Protein AF-A0A0M3HGP2-F1 (afdb_monomer)

Nearest PDB structures (foldseek):
  4jls-assembly2_E  TM=6.463E-01  e=1.127E+00  Escherichia coli str. K-12 substr. MDS42
  8hjq-assembly1_A  TM=4.993E-01  e=6.053E-01  Siraitia grosvenorii
  5wjp-assembly1_A  TM=4.553E-01  e=1.973E+00  Candidatus Pelagibacter ubique HTCC1062
  6cig-assembly1_A  TM=5.504E-01  e=6.428E+00  Medicago sativa

Secondary structure (DSSP, 8-state):
-GGGSTT----SGGG-S-------SSSS-GGGGSHHHH-TT-SS---TTSHHHHHHHHHHHHHHHHHHHS-HHHHHHHHTT--SEEEEETT-SHHHHHHHHTT--EEEEE-SSPPPHHHHHHTTPPPPTT----HHHHHHHHHHTTS-----

Mean predicted aligned error: 9.51 Å

Sequence (152 aa):
MPEMIPGMQANGTNKAQKIIRQPPTFFESPLTKLGLFTDPFSDEDISIFAPEQFSIILNGSLLFCQDFITNERLQSELRSVSYDVAITEVYDYCPIGVFHMLDIRNTVLVSAVPMTDFHADVFGLPTPLAYTSSKLLHHIGRIHERLPNIED

Radius of gyration: 18.75 Å; Cα contacts (8 Å, |Δi|>4): 110; chains: 1; bounding box: 51×42×46 Å

Foldseek 3Di:
DCVVDPPDPDDPCPPPPDDDDQDFPDPDQLLCVQCCNVPVPDPDPSDCPPPVNVVSLVVNVVRVLCSQVVPPVNLVVLLVVLDQEEEDEVPDCSVVVSCVVSVHDHYHYDYPDPQAPVNCVVVVHDDDPPDDDDPVRVVVNVVVVPPPPPDD

pLDDT: mean 81.04, std 15.97, range [37.5, 96.75]

Structure (mmCIF, N/CA/C/O backbone):
data_AF-A0A0M3HGP2-F1
#
_entry.id   AF-A0A0M3HGP2-F1
#
loop_
_atom_site.group_PDB
_atom_site.id
_atom_site.type_symbol
_atom_site.label_atom_id
_atom_site.label_alt_id
_atom_site.label_comp_id
_atom_site.label_asym_id
_atom_site.label_entity_id
_atom_site.label_seq_id
_atom_site.pdbx_PDB_ins_code
_atom_site.Cartn_x
_atom_site.Cartn_y
_atom_site.Cartn_z
_atom_site.occupancy
_atom_site.B_iso_or_equiv
_atom_site.auth_seq_id
_atom_site.auth_comp_id
_atom_site.auth_asym_id
_atom_site.auth_atom_id
_atom_site.pdbx_PDB_model_num
ATOM 1 N N . MET A 1 1 ? -12.551 0.713 -9.631 1.00 47.34 1 MET A N 1
ATOM 2 C CA . MET A 1 1 ? -12.627 -0.758 -9.792 1.00 47.34 1 MET A CA 1
ATOM 3 C C . MET A 1 1 ? -13.744 -1.202 -10.743 1.00 47.34 1 MET A C 1
ATOM 5 O O . MET A 1 1 ? -13.380 -1.812 -11.733 1.00 47.34 1 MET A O 1
ATOM 9 N N . PRO A 1 2 ? -15.043 -0.859 -10.575 1.00 45.09 2 PRO A N 1
ATOM 10 C CA . PRO A 1 2 ? -16.036 -1.162 -11.621 1.00 45.09 2 PRO A CA 1
ATOM 11 C C . PRO A 1 2 ? -15.813 -0.292 -12.872 1.00 45.09 2 PRO A C 1
ATOM 13 O O . PRO A 1 2 ? -16.049 -0.728 -13.987 1.00 45.09 2 PRO A O 1
ATOM 16 N N . GLU A 1 3 ? -15.239 0.900 -12.691 1.00 54.62 3 GLU A N 1
ATOM 17 C CA . GLU A 1 3 ? -14.785 1.794 -13.767 1.00 54.62 3 GLU A CA 1
ATOM 18 C C . GLU A 1 3 ? -13.619 1.228 -14.598 1.00 54.62 3 GLU A C 1
ATOM 20 O O . GLU A 1 3 ? -13.332 1.755 -15.664 1.00 54.62 3 GLU A O 1
ATOM 25 N N . MET A 1 4 ? -12.937 0.174 -14.129 1.00 57.06 4 MET A N 1
ATOM 26 C CA . MET A 1 4 ? -11.746 -0.372 -14.796 1.00 57.06 4 MET A CA 1
ATOM 27 C C . MET A 1 4 ? -12.036 -1.614 -15.647 1.00 57.06 4 MET A C 1
ATOM 29 O O . MET A 1 4 ? -11.222 -1.955 -16.498 1.00 57.06 4 MET A O 1
ATOM 33 N N . ILE A 1 5 ? -13.161 -2.309 -15.425 1.00 68.94 5 ILE A N 1
ATOM 34 C CA . ILE A 1 5 ? -13.494 -3.557 -16.130 1.00 68.94 5 ILE A CA 1
ATOM 35 C C . ILE A 1 5 ? -14.913 -3.448 -16.711 1.00 68.94 5 ILE A C 1
ATOM 37 O O . ILE A 1 5 ? -15.892 -3.537 -15.960 1.00 68.94 5 ILE A O 1
ATOM 41 N N . PRO A 1 6 ? -15.050 -3.279 -18.041 1.00 73.00 6 PRO A N 1
ATOM 42 C CA . PRO A 1 6 ? -16.347 -3.233 -18.707 1.00 73.00 6 PRO A CA 1
ATOM 43 C C . PRO A 1 6 ? -17.174 -4.496 -18.421 1.00 73.00 6 PRO A C 1
ATOM 45 O O . PRO A 1 6 ? -16.684 -5.613 -18.561 1.00 73.00 6 PRO A O 1
ATOM 48 N N . GLY A 1 7 ? -18.440 -4.327 -18.024 1.00 76.50 7 GLY A N 1
ATOM 49 C CA . GLY A 1 7 ? -19.363 -5.438 -17.737 1.00 76.50 7 GLY A CA 1
ATOM 50 C C . GLY A 1 7 ? -19.367 -5.936 -16.286 1.00 76.50 7 GLY A C 1
ATOM 51 O O . GLY A 1 7 ? -20.196 -6.776 -15.934 1.00 76.50 7 GLY A O 1
ATOM 52 N N . MET A 1 8 ? -18.505 -5.402 -15.415 1.00 78.62 8 MET A N 1
ATOM 53 C CA . MET A 1 8 ? -18.542 -5.714 -13.987 1.00 78.62 8 MET A CA 1
ATOM 54 C C . MET A 1 8 ? -19.734 -5.016 -13.310 1.00 78.62 8 MET A C 1
ATOM 56 O O . MET A 1 8 ? -19.788 -3.792 -13.234 1.00 78.62 8 MET A O 1
ATOM 60 N N . GLN A 1 9 ? -20.698 -5.794 -12.804 1.00 74.38 9 GLN A N 1
ATOM 61 C CA . GLN A 1 9 ? -21.948 -5.246 -12.252 1.00 74.38 9 GLN A CA 1
ATOM 62 C C . GLN A 1 9 ? -21.821 -4.676 -10.830 1.00 74.38 9 GLN A C 1
ATOM 64 O O . GLN A 1 9 ? -22.653 -3.871 -10.417 1.00 74.38 9 GLN A O 1
ATOM 69 N N . ALA A 1 10 ? -20.806 -5.085 -10.064 1.00 80.38 10 ALA A N 1
ATOM 70 C CA . ALA A 1 10 ? -20.588 -4.612 -8.701 1.00 80.38 10 ALA A CA 1
ATOM 71 C C . ALA A 1 10 ? -19.099 -4.606 -8.343 1.00 80.38 10 ALA A C 1
ATOM 73 O O . ALA A 1 10 ? -18.316 -5.398 -8.853 1.00 80.38 10 ALA A O 1
ATOM 74 N N . ASN A 1 11 ? -18.726 -3.732 -7.414 1.00 80.81 11 ASN A N 1
ATOM 75 C CA . ASN A 1 11 ? -17.359 -3.545 -6.916 1.00 80.81 11 ASN A CA 1
ATOM 76 C C . ASN A 1 11 ? -17.182 -4.011 -5.460 1.00 80.81 11 ASN A C 1
ATOM 78 O O . ASN A 1 11 ? -16.236 -3.603 -4.793 1.00 80.81 11 ASN A O 1
ATOM 82 N N . GLY A 1 12 ? -18.144 -4.785 -4.946 1.00 83.19 12 GLY A N 1
ATOM 83 C CA . GLY A 1 12 ? -18.148 -5.284 -3.571 1.00 83.19 12 GLY A CA 1
ATOM 84 C C . GLY A 1 12 ? -18.572 -4.273 -2.498 1.00 83.19 12 GLY A C 1
ATOM 85 O O . GLY A 1 12 ? -18.673 -4.656 -1.338 1.00 83.19 12 GLY A O 1
ATOM 86 N N . THR A 1 13 ? -18.887 -3.015 -2.834 1.00 87.44 13 THR A N 1
ATOM 87 C CA . THR A 1 13 ? -19.144 -1.979 -1.813 1.00 87.44 13 THR A CA 1
ATOM 88 C C . THR A 1 13 ? -20.607 -1.842 -1.385 1.00 87.44 13 THR A C 1
ATOM 90 O O . THR A 1 13 ? -20.917 -0.998 -0.553 1.00 87.44 13 THR A O 1
ATOM 93 N N . ASN A 1 14 ? -21.526 -2.657 -1.910 1.00 88.81 14 ASN A N 1
ATOM 94 C CA . ASN A 1 14 ? -22.975 -2.498 -1.689 1.00 88.81 14 ASN A CA 1
ATOM 95 C C . ASN A 1 14 ? -23.415 -2.631 -0.219 1.00 88.81 14 ASN A C 1
ATOM 97 O O . ASN A 1 14 ? -24.476 -2.137 0.146 1.00 88.81 14 ASN A O 1
ATOM 101 N N . LYS A 1 15 ? -22.625 -3.318 0.616 1.00 91.00 15 LYS A N 1
ATOM 102 C CA . LYS A 1 15 ? -22.875 -3.462 2.062 1.00 91.00 15 LYS A CA 1
ATOM 103 C C . LYS A 1 15 ? -22.013 -2.531 2.920 1.00 91.00 15 LYS A C 1
ATOM 105 O O . LYS A 1 15 ? -22.085 -2.602 4.142 1.00 91.00 15 LYS A O 1
ATOM 110 N N . ALA A 1 16 ? -21.175 -1.695 2.307 1.00 91.69 16 ALA A N 1
ATOM 111 C CA . ALA A 1 16 ? -20.345 -0.760 3.048 1.00 91.69 16 ALA A CA 1
ATOM 112 C C . ALA A 1 16 ? -21.218 0.378 3.587 1.00 91.69 16 ALA A C 1
ATOM 114 O O . ALA A 1 16 ? -21.938 1.026 2.832 1.00 91.69 16 ALA A O 1
ATOM 115 N N . GLN A 1 17 ? -21.124 0.650 4.888 1.00 92.62 17 GLN A N 1
ATOM 116 C CA . GLN A 1 17 ? -21.793 1.804 5.494 1.00 92.62 17 GLN A CA 1
ATOM 117 C C . GLN A 1 17 ? -21.208 3.124 4.977 1.00 92.62 17 GLN A C 1
ATOM 119 O O . GLN A 1 17 ? -21.918 4.117 4.832 1.00 92.62 17 GLN A O 1
ATOM 124 N N . LYS A 1 18 ? -19.898 3.138 4.719 1.00 92.06 18 LYS A N 1
ATOM 125 C CA . LYS A 1 18 ? -19.159 4.318 4.295 1.00 92.06 18 LYS A CA 1
ATOM 126 C C . LYS A 1 18 ? -18.021 3.918 3.373 1.00 92.06 18 LYS A C 1
ATOM 128 O O . LYS A 1 18 ? -17.309 2.955 3.640 1.00 92.06 18 LYS A O 1
ATOM 133 N N . ILE A 1 19 ? -17.855 4.676 2.296 1.00 91.62 19 ILE A N 1
ATOM 134 C CA . ILE A 1 19 ? -16.767 4.508 1.336 1.00 91.62 19 ILE A CA 1
ATOM 135 C C . ILE A 1 19 ? -16.037 5.838 1.277 1.00 91.62 19 ILE A C 1
ATOM 137 O O . ILE A 1 19 ? -16.636 6.858 0.938 1.00 91.62 19 ILE A O 1
ATOM 141 N N . ILE A 1 20 ? -14.750 5.821 1.599 1.00 91.25 20 ILE A N 1
ATOM 142 C CA . ILE A 1 20 ? -13.896 6.998 1.506 1.00 91.25 20 ILE A CA 1
ATOM 143 C C . ILE A 1 20 ? -12.952 6.793 0.327 1.00 91.25 20 ILE A C 1
ATOM 145 O O . ILE A 1 20 ? -12.301 5.756 0.212 1.00 91.25 20 ILE A O 1
ATOM 149 N N . ARG A 1 21 ? -12.908 7.778 -0.569 1.00 89.81 21 ARG A N 1
ATOM 150 C CA . ARG A 1 21 ? -11.962 7.831 -1.685 1.00 89.81 21 ARG A CA 1
ATOM 151 C C . ARG A 1 21 ? -11.057 9.029 -1.461 1.00 89.81 21 ARG A C 1
ATOM 153 O O . ARG A 1 21 ? -11.546 10.156 -1.446 1.00 89.81 21 ARG A O 1
ATOM 160 N N . GLN A 1 22 ? -9.770 8.772 -1.275 1.00 87.81 22 GLN A N 1
ATOM 161 C CA . GLN A 1 22 ? -8.760 9.815 -1.176 1.00 87.81 22 GLN A CA 1
ATOM 162 C C . GLN A 1 22 ? -8.168 10.038 -2.572 1.00 87.81 22 GLN A C 1
ATOM 164 O O . GLN A 1 22 ? -7.502 9.134 -3.080 1.00 87.81 22 GLN A O 1
ATOM 169 N N . PRO A 1 23 ? -8.448 11.172 -3.236 1.00 87.88 23 PRO A N 1
ATOM 170 C CA . PRO A 1 23 ? -7.762 11.496 -4.476 1.00 87.88 23 PRO A CA 1
ATOM 171 C C . PRO A 1 23 ? -6.286 11.805 -4.179 1.00 87.88 23 PRO A C 1
ATOM 173 O O . PRO A 1 23 ? -5.989 12.324 -3.097 1.00 87.88 23 PRO A O 1
ATOM 176 N N . PRO A 1 24 ? -5.375 11.512 -5.119 1.00 88.88 24 PRO A N 1
ATOM 177 C CA . PRO A 1 24 ? -3.985 11.909 -4.974 1.00 88.88 24 PRO A CA 1
ATOM 178 C C . PRO A 1 24 ? -3.851 13.434 -5.009 1.00 88.88 24 PRO A C 1
ATOM 180 O O . PRO A 1 24 ? -4.632 14.124 -5.672 1.00 88.88 24 PRO A O 1
ATOM 183 N N . THR A 1 25 ? -2.841 13.967 -4.327 1.00 90.31 25 THR A N 1
ATOM 184 C CA . THR A 1 25 ? -2.478 15.392 -4.423 1.00 90.31 25 THR A CA 1
ATOM 185 C C . THR A 1 25 ? -1.661 15.705 -5.677 1.00 90.31 25 THR A C 1
ATOM 187 O O . THR A 1 25 ? -1.563 16.863 -6.085 1.00 90.31 25 THR A O 1
ATOM 190 N N . PHE A 1 26 ? -1.101 14.681 -6.320 1.00 86.94 26 PHE A N 1
ATOM 191 C CA . PHE A 1 26 ? -0.338 14.790 -7.559 1.00 86.94 26 PHE A CA 1
ATOM 192 C C . PHE A 1 26 ? -1.211 14.578 -8.803 1.00 86.94 26 PHE A C 1
ATOM 194 O O . PHE A 1 26 ? -2.156 13.790 -8.807 1.00 86.94 26 PHE A O 1
ATOM 201 N N . PHE A 1 27 ? -0.863 15.283 -9.884 1.00 85.00 27 PHE A N 1
ATOM 202 C CA . PHE A 1 27 ? -1.610 15.267 -11.147 1.00 85.00 27 PHE A CA 1
ATOM 203 C C . PHE A 1 27 ? -1.444 13.958 -11.933 1.00 85.00 27 PHE A C 1
ATOM 205 O O . PHE A 1 27 ? -2.402 13.466 -12.523 1.00 85.00 27 PHE A O 1
ATOM 212 N N . GLU A 1 28 ? -0.240 13.384 -11.929 1.00 87.75 28 GLU A N 1
ATOM 213 C CA . GLU A 1 28 ? 0.074 12.143 -12.637 1.00 87.75 28 GLU A CA 1
ATOM 214 C C . GLU A 1 28 ? 0.670 11.124 -11.664 1.00 87.75 28 GLU A C 1
ATOM 216 O O . GLU A 1 28 ? 1.597 11.437 -10.915 1.00 87.75 28 GLU A O 1
ATOM 221 N N . SER A 1 29 ? 0.133 9.902 -11.665 1.00 87.69 29 SER A N 1
ATOM 222 C CA . SER A 1 29 ? 0.653 8.831 -10.817 1.00 87.69 29 SER A CA 1
ATOM 223 C C . SER A 1 29 ? 1.994 8.332 -11.340 1.00 87.69 29 SER A C 1
ATOM 225 O O . SER A 1 29 ? 2.069 7.992 -12.516 1.00 87.69 29 SER A O 1
ATOM 227 N N . PRO A 1 30 ? 3.027 8.163 -10.491 1.00 90.06 30 PRO A N 1
ATOM 228 C CA . PRO A 1 30 ? 4.270 7.522 -10.917 1.00 90.06 30 PRO A CA 1
ATOM 229 C C . PRO A 1 30 ? 4.047 6.149 -11.555 1.00 90.06 30 PRO A C 1
ATOM 231 O O . PRO A 1 30 ? 4.803 5.764 -12.439 1.00 90.06 30 PRO A O 1
ATOM 234 N N . LEU A 1 31 ? 2.984 5.439 -11.158 1.00 88.44 31 LEU A N 1
ATOM 235 C CA . LEU A 1 31 ? 2.664 4.112 -11.675 1.00 88.44 31 LEU A CA 1
ATOM 236 C C . LEU A 1 31 ? 2.371 4.107 -13.182 1.00 88.44 31 LEU A C 1
ATOM 238 O O . LEU A 1 31 ? 2.569 3.071 -13.802 1.00 88.44 31 LEU A O 1
ATOM 242 N N . THR A 1 32 ? 1.969 5.231 -13.796 1.00 89.62 32 THR A N 1
ATOM 243 C CA . THR A 1 32 ? 1.780 5.314 -15.263 1.00 89.62 32 THR A CA 1
ATOM 244 C C . THR A 1 32 ? 3.085 5.137 -16.036 1.00 89.62 32 THR A C 1
ATOM 246 O O . THR A 1 32 ? 3.051 4.823 -17.221 1.00 89.62 32 THR A O 1
ATOM 249 N N . LYS A 1 33 ? 4.230 5.310 -15.366 1.00 90.12 33 LYS A N 1
ATOM 250 C CA . LYS A 1 33 ? 5.570 5.164 -15.944 1.00 90.12 33 LYS A CA 1
ATOM 251 C C . LYS A 1 33 ? 6.095 3.733 -15.898 1.00 90.12 33 LYS A C 1
ATOM 253 O O . LYS A 1 33 ? 7.195 3.494 -16.384 1.00 90.12 33 LYS A O 1
ATOM 258 N N . LEU A 1 34 ? 5.357 2.797 -15.295 1.00 90.75 34 LEU A N 1
ATOM 259 C CA . LEU A 1 34 ? 5.764 1.396 -15.310 1.00 90.75 34 LEU A CA 1
ATOM 260 C C . LEU A 1 34 ? 5.752 0.872 -16.745 1.00 90.75 34 LEU A C 1
ATOM 262 O O . LEU A 1 34 ? 4.826 1.162 -17.504 1.00 90.75 34 LEU A O 1
ATOM 266 N N . GLY A 1 35 ? 6.734 0.034 -17.075 1.00 89.62 35 GLY A N 1
ATOM 267 C CA . GLY A 1 35 ? 6.898 -0.540 -18.417 1.00 89.62 35 GLY A CA 1
ATOM 268 C C . GLY A 1 35 ? 5.641 -1.257 -18.919 1.00 89.62 35 GLY A C 1
ATOM 269 O O . GLY A 1 35 ? 5.286 -1.169 -20.089 1.00 89.62 35 GLY A O 1
ATOM 270 N N . LEU A 1 36 ? 4.891 -1.875 -17.999 1.00 88.12 36 LEU A N 1
ATOM 271 C CA . LEU A 1 36 ? 3.605 -2.517 -18.284 1.00 88.12 36 LEU A CA 1
ATOM 272 C C . LEU A 1 36 ? 2.562 -1.565 -18.906 1.00 88.12 36 LEU A C 1
ATOM 274 O O . LEU A 1 36 ? 1.718 -2.014 -19.679 1.00 88.12 36 LEU A O 1
ATOM 278 N N . PHE A 1 37 ? 2.579 -0.277 -18.551 1.00 87.75 37 PHE A N 1
ATOM 279 C CA . PHE A 1 37 ? 1.625 0.717 -19.057 1.00 87.75 37 PHE A CA 1
ATOM 280 C C . PHE A 1 37 ? 2.135 1.483 -20.280 1.00 87.75 37 PHE A C 1
ATOM 282 O O . PHE A 1 37 ? 1.330 2.132 -20.948 1.00 87.75 37 PHE A O 1
ATOM 289 N N . THR A 1 38 ? 3.434 1.414 -20.581 1.00 85.69 38 THR A N 1
ATOM 290 C CA . THR A 1 38 ? 4.024 2.044 -21.767 1.00 85.69 38 THR A CA 1
ATOM 291 C C . THR A 1 38 ? 4.048 1.080 -22.951 1.00 85.69 38 THR A C 1
ATOM 293 O O . THR A 1 38 ? 3.446 1.376 -23.981 1.00 85.69 38 THR A O 1
ATOM 296 N N . ASP A 1 39 ? 4.686 -0.081 -22.792 1.00 87.88 39 ASP A N 1
ATOM 297 C CA . ASP A 1 39 ? 4.722 -1.160 -23.779 1.00 87.88 39 ASP A CA 1
ATOM 298 C C . ASP A 1 39 ? 4.851 -2.530 -23.080 1.00 87.88 39 ASP A C 1
ATOM 300 O O . ASP A 1 39 ? 5.957 -2.964 -22.745 1.00 87.88 39 ASP A O 1
ATOM 304 N N . PRO A 1 40 ? 3.734 -3.253 -22.867 1.00 85.94 40 PRO A N 1
ATOM 305 C CA . PRO A 1 40 ? 3.749 -4.549 -22.194 1.00 85.94 40 PRO A CA 1
ATOM 306 C C . PRO A 1 40 ? 4.401 -5.671 -23.021 1.00 85.94 40 PRO A C 1
ATOM 308 O O . PRO A 1 40 ? 4.535 -6.782 -22.508 1.00 85.94 40 PRO A O 1
ATOM 311 N N . PHE A 1 41 ? 4.763 -5.417 -24.286 1.00 88.50 41 PHE A N 1
ATOM 312 C CA . PHE A 1 41 ? 5.403 -6.383 -25.186 1.00 88.50 41 PHE A CA 1
ATOM 313 C C . PHE A 1 41 ? 6.838 -5.991 -25.566 1.00 88.50 41 PHE A C 1
ATOM 315 O O . PHE A 1 41 ? 7.407 -6.586 -26.480 1.00 88.50 41 PHE A O 1
ATOM 322 N N . SER A 1 42 ? 7.408 -5.008 -24.868 1.00 85.81 42 SER A N 1
ATOM 323 C CA . SER A 1 42 ? 8.807 -4.607 -24.992 1.00 85.81 42 SER A CA 1
ATOM 324 C C . SER A 1 42 ? 9.764 -5.754 -24.630 1.00 85.81 42 SER A C 1
ATOM 326 O O . SER A 1 42 ? 9.465 -6.584 -23.770 1.00 85.81 42 SER A O 1
ATOM 328 N N . ASP A 1 43 ? 10.938 -5.773 -25.269 1.00 85.00 43 ASP A N 1
ATOM 329 C CA . ASP A 1 43 ? 12.046 -6.682 -24.934 1.00 85.00 43 ASP A CA 1
ATOM 330 C C . ASP A 1 43 ? 12.780 -6.272 -23.634 1.00 85.00 43 ASP A C 1
ATOM 332 O O . ASP A 1 43 ? 13.654 -6.997 -23.150 1.00 85.00 43 ASP A O 1
ATOM 336 N N . GLU A 1 44 ? 12.463 -5.102 -23.071 1.00 85.31 44 GLU A N 1
ATOM 337 C CA . GLU A 1 44 ? 13.006 -4.629 -21.796 1.00 85.31 44 GLU A CA 1
ATOM 338 C C . GLU A 1 44 ? 12.426 -5.411 -20.607 1.00 85.31 44 GLU A C 1
ATOM 340 O O . GLU A 1 44 ? 11.311 -5.935 -20.649 1.00 85.31 44 GLU A O 1
ATOM 345 N N . ASP A 1 45 ? 13.169 -5.466 -19.496 1.00 83.00 45 ASP A N 1
ATOM 346 C CA . ASP A 1 45 ? 12.670 -6.092 -18.270 1.00 83.00 45 ASP A CA 1
ATOM 347 C C . ASP A 1 45 ? 11.607 -5.205 -17.599 1.00 83.00 45 ASP A C 1
ATOM 349 O O . ASP A 1 45 ? 11.887 -4.348 -16.757 1.00 83.00 45 ASP A O 1
ATOM 353 N N . ILE A 1 46 ? 10.353 -5.422 -17.991 1.00 86.69 46 ILE A N 1
ATOM 354 C CA . ILE A 1 46 ? 9.171 -4.754 -17.435 1.00 86.69 46 ILE A CA 1
ATOM 355 C C . ILE A 1 46 ? 8.675 -5.390 -16.126 1.00 86.69 46 ILE A C 1
ATOM 357 O O . ILE A 1 46 ? 7.596 -5.047 -15.636 1.00 86.69 46 ILE A O 1
ATOM 361 N N . SER A 1 47 ? 9.427 -6.338 -15.554 1.00 85.06 47 SER A N 1
ATOM 362 C CA . SER A 1 47 ? 9.095 -6.946 -14.269 1.00 85.06 47 SER A CA 1
ATOM 363 C C . SER A 1 47 ? 8.993 -5.881 -13.184 1.00 85.06 47 SER A C 1
ATOM 365 O O . SER A 1 47 ? 9.906 -5.085 -12.991 1.00 85.06 47 SER A O 1
ATOM 367 N N . ILE A 1 48 ? 7.932 -5.927 -12.376 1.00 80.88 48 ILE A N 1
ATOM 368 C CA . ILE A 1 48 ? 7.778 -5.051 -11.201 1.00 80.88 48 ILE A CA 1
ATOM 369 C C . ILE A 1 48 ? 8.905 -5.213 -10.165 1.00 80.88 48 ILE A C 1
ATOM 371 O O . ILE A 1 48 ? 9.045 -4.388 -9.266 1.00 80.88 48 ILE A O 1
ATOM 375 N N . PHE A 1 49 ? 9.698 -6.281 -10.285 1.00 79.75 49 PHE A N 1
ATOM 376 C CA . PHE A 1 49 ? 10.861 -6.557 -9.447 1.00 79.75 49 PHE A CA 1
ATOM 377 C C . PHE A 1 49 ? 12.186 -6.094 -10.073 1.00 79.75 49 PHE A C 1
ATOM 379 O O . PHE A 1 49 ? 13.222 -6.183 -9.414 1.00 79.75 49 PHE A O 1
ATOM 386 N N . ALA A 1 50 ? 12.182 -5.611 -11.320 1.00 86.94 50 ALA A N 1
ATOM 387 C CA . ALA A 1 50 ? 13.349 -4.973 -11.917 1.00 86.94 50 ALA A CA 1
ATOM 388 C C . ALA A 1 50 ? 13.676 -3.685 -11.135 1.00 86.94 50 ALA A C 1
ATOM 390 O O . ALA A 1 50 ? 12.748 -2.962 -10.766 1.00 86.94 50 ALA A O 1
ATOM 391 N N . PRO A 1 51 ? 14.956 -3.353 -10.873 1.00 87.25 51 PRO A N 1
ATOM 392 C CA . PRO A 1 51 ? 15.315 -2.241 -9.985 1.00 87.25 51 PRO A CA 1
ATOM 393 C C . PRO A 1 51 ? 14.669 -0.893 -10.343 1.00 87.25 51 PRO A C 1
ATOM 395 O O . PRO A 1 51 ? 14.224 -0.168 -9.454 1.00 87.25 51 PRO A O 1
ATOM 398 N N . GLU A 1 52 ? 14.583 -0.570 -11.636 1.00 89.06 52 GLU A N 1
ATOM 399 C CA . GLU A 1 52 ? 13.963 0.668 -12.122 1.00 89.06 52 GLU A CA 1
ATOM 400 C C . GLU A 1 52 ? 12.447 0.684 -11.872 1.00 89.06 52 GLU A C 1
ATOM 402 O O . GLU A 1 52 ? 11.927 1.611 -11.249 1.00 89.06 52 GLU A O 1
ATOM 407 N N . GLN A 1 53 ? 11.751 -0.385 -12.268 1.00 90.38 53 GLN A N 1
ATOM 408 C CA . GLN A 1 53 ? 10.307 -0.544 -12.061 1.00 90.38 53 GLN A CA 1
ATOM 409 C C . GLN A 1 53 ? 9.960 -0.549 -10.564 1.00 90.38 5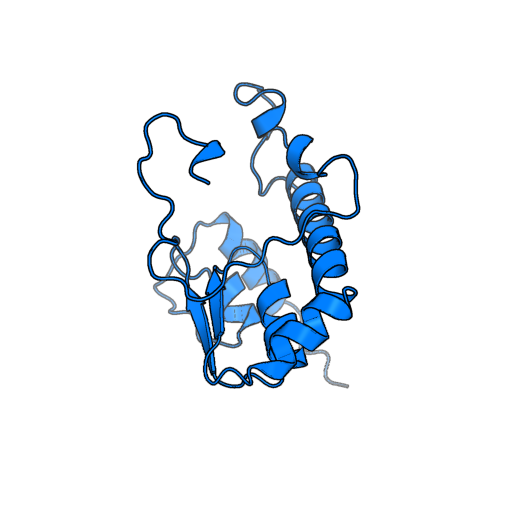3 GLN A C 1
ATOM 411 O O . GLN A 1 53 ? 9.017 0.112 -10.127 1.00 90.38 53 GLN A O 1
ATOM 416 N N . PHE A 1 54 ? 10.760 -1.243 -9.753 1.00 88.50 54 PHE A N 1
ATOM 417 C CA . PHE A 1 54 ? 10.574 -1.323 -8.309 1.00 88.50 54 PHE A CA 1
ATOM 418 C C . PHE A 1 54 ? 10.715 0.050 -7.640 1.00 88.50 54 PHE A C 1
ATOM 420 O O . PHE A 1 54 ? 9.930 0.388 -6.753 1.00 88.50 54 PHE A O 1
ATOM 427 N N . SER A 1 55 ? 11.656 0.884 -8.098 1.00 90.62 55 SER A N 1
ATOM 428 C CA . SER A 1 55 ? 11.797 2.263 -7.616 1.00 90.62 55 SER A CA 1
ATOM 429 C C . SER A 1 55 ? 10.553 3.108 -7.911 1.00 90.62 55 SER A C 1
ATOM 431 O O . SER A 1 55 ? 10.106 3.866 -7.046 1.00 90.62 55 SER A O 1
ATOM 433 N N . ILE A 1 56 ? 9.945 2.935 -9.090 1.00 92.00 56 ILE A N 1
ATOM 434 C CA . ILE A 1 56 ? 8.692 3.609 -9.458 1.00 92.00 56 ILE A CA 1
ATOM 435 C C . ILE A 1 56 ? 7.554 3.189 -8.519 1.00 92.00 56 ILE A C 1
ATOM 437 O O . ILE A 1 56 ? 6.831 4.057 -8.022 1.00 92.00 56 ILE A O 1
ATOM 441 N N . ILE A 1 57 ? 7.416 1.887 -8.239 1.00 89.62 57 ILE A N 1
ATOM 442 C CA . ILE A 1 57 ? 6.396 1.366 -7.313 1.00 89.62 57 ILE A CA 1
ATOM 443 C C . ILE A 1 57 ? 6.599 1.937 -5.914 1.00 89.62 57 ILE A C 1
ATOM 445 O O . ILE A 1 57 ? 5.663 2.502 -5.354 1.00 89.62 57 ILE A O 1
ATOM 449 N N . LEU A 1 58 ? 7.815 1.849 -5.367 1.00 89.31 58 LEU A N 1
ATOM 450 C CA . LEU A 1 58 ? 8.110 2.356 -4.028 1.00 89.31 58 LEU A CA 1
ATOM 451 C C . LEU A 1 58 ? 7.830 3.856 -3.905 1.00 89.31 58 LEU A C 1
ATOM 453 O O . LEU A 1 58 ? 7.200 4.283 -2.940 1.00 89.31 58 LEU A O 1
ATOM 457 N N . ASN A 1 59 ? 8.256 4.656 -4.885 1.00 91.44 59 ASN A N 1
ATOM 458 C CA . ASN A 1 59 ? 7.992 6.092 -4.886 1.00 91.44 59 ASN A CA 1
ATOM 459 C C . ASN A 1 59 ? 6.485 6.385 -4.963 1.00 91.44 59 ASN A C 1
ATOM 461 O O . ASN A 1 59 ? 5.970 7.203 -4.203 1.00 91.44 59 ASN A O 1
ATOM 465 N N . GLY A 1 60 ? 5.759 5.668 -5.827 1.00 91.19 60 GLY A N 1
ATOM 466 C CA . GLY A 1 60 ? 4.302 5.742 -5.898 1.00 91.19 60 GLY A CA 1
ATOM 467 C C . GLY A 1 60 ? 3.650 5.462 -4.545 1.00 91.19 60 GLY A C 1
ATOM 468 O O . GLY A 1 60 ? 2.886 6.293 -4.055 1.00 91.19 60 GLY A O 1
ATOM 469 N N . SER A 1 61 ? 3.999 4.342 -3.909 1.00 90.00 61 SER A N 1
ATOM 470 C CA . SER A 1 61 ? 3.474 3.959 -2.595 1.00 90.00 61 SER A CA 1
ATOM 471 C C . SER A 1 61 ? 3.781 4.997 -1.513 1.00 90.00 61 SER A C 1
ATOM 473 O O . SER A 1 61 ? 2.912 5.290 -0.696 1.00 90.00 61 SER A O 1
ATOM 475 N N . LEU A 1 62 ? 4.974 5.604 -1.517 1.00 91.56 62 LEU A N 1
ATOM 476 C CA . LEU A 1 62 ? 5.333 6.665 -0.569 1.00 91.56 62 LEU A CA 1
ATOM 477 C C . LEU A 1 62 ? 4.486 7.928 -0.758 1.00 91.56 62 LEU A C 1
ATOM 479 O O . LEU A 1 62 ? 3.989 8.469 0.229 1.00 91.56 62 LEU A O 1
ATOM 483 N N . LEU A 1 63 ? 4.279 8.376 -1.999 1.00 92.81 63 LEU A N 1
ATOM 484 C CA . LEU A 1 63 ? 3.453 9.553 -2.285 1.00 92.81 63 LEU A CA 1
ATOM 485 C C . LEU A 1 63 ? 1.988 9.321 -1.906 1.00 92.81 63 LEU A C 1
ATOM 487 O O . LEU A 1 63 ? 1.389 10.154 -1.228 1.00 92.81 63 LEU A O 1
ATOM 491 N N . PHE A 1 64 ? 1.422 8.167 -2.276 1.00 91.06 64 PHE A N 1
ATOM 492 C CA . PHE A 1 64 ? 0.072 7.805 -1.843 1.00 91.06 64 PHE A CA 1
ATOM 493 C C . PHE A 1 64 ? -0.012 7.749 -0.317 1.00 91.06 64 PHE A C 1
ATOM 495 O O . PHE A 1 64 ? -0.945 8.296 0.265 1.00 91.06 64 PHE A O 1
ATOM 502 N N . CYS A 1 65 ? 0.979 7.156 0.350 1.00 92.25 65 CYS A N 1
ATOM 503 C CA . CYS A 1 65 ? 1.002 7.101 1.805 1.00 92.25 65 CYS A CA 1
ATOM 504 C C . CYS A 1 65 ? 1.021 8.496 2.436 1.00 92.25 65 CYS A C 1
ATOM 506 O O . CYS A 1 65 ? 0.268 8.760 3.375 1.00 92.25 65 CYS A O 1
ATOM 508 N N . GLN A 1 66 ? 1.829 9.406 1.888 1.00 92.75 66 GLN A N 1
ATOM 509 C CA . GLN A 1 66 ? 1.906 10.789 2.338 1.00 92.75 66 GLN A CA 1
ATOM 510 C C . GLN A 1 66 ? 0.539 11.483 2.267 1.00 92.75 66 GLN A C 1
ATOM 512 O O . GLN A 1 66 ? 0.137 12.135 3.235 1.00 92.75 66 GLN A O 1
ATOM 517 N N . ASP A 1 67 ? -0.215 11.282 1.185 1.00 92.62 67 ASP A N 1
ATOM 518 C CA . ASP A 1 67 ? -1.563 11.842 1.024 1.00 92.62 67 ASP A CA 1
ATOM 519 C C . ASP A 1 67 ? -2.554 11.328 2.076 1.00 92.62 67 ASP A C 1
ATOM 521 O O . ASP A 1 67 ? -3.448 12.063 2.499 1.00 92.62 67 ASP A O 1
ATOM 525 N N . PHE A 1 68 ? -2.408 10.079 2.524 1.00 92.19 68 PHE A N 1
ATOM 526 C CA . PHE A 1 68 ? -3.246 9.513 3.582 1.00 92.19 68 PHE A CA 1
ATOM 527 C C . PHE A 1 68 ? -2.847 10.020 4.971 1.00 92.19 68 PHE A C 1
ATOM 529 O O . PHE A 1 68 ? -3.711 10.454 5.737 1.00 92.19 68 PHE A O 1
ATOM 536 N N . ILE A 1 69 ? -1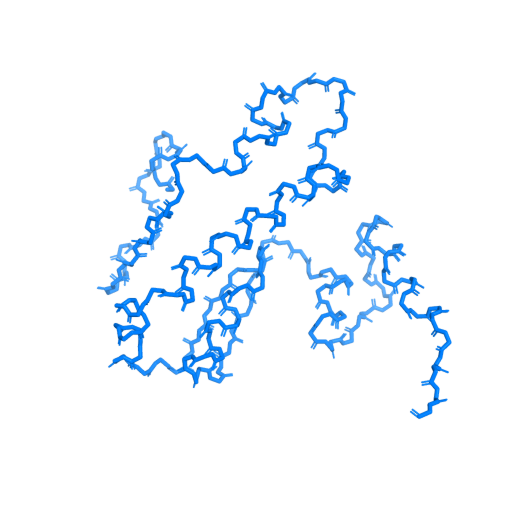.555 9.985 5.312 1.00 92.75 69 ILE A N 1
ATOM 537 C CA . ILE A 1 69 ? -1.098 10.306 6.673 1.00 92.75 69 ILE A CA 1
ATOM 538 C C . ILE A 1 69 ? -1.201 11.801 6.992 1.00 92.75 69 ILE A C 1
ATOM 540 O O . ILE A 1 69 ? -1.462 12.144 8.144 1.00 92.75 69 ILE A O 1
ATOM 544 N N . THR A 1 70 ? -1.033 12.675 5.992 1.00 93.00 70 THR A N 1
ATOM 545 C CA . THR A 1 70 ? -1.057 14.139 6.167 1.00 93.00 70 THR A CA 1
ATOM 546 C C . THR A 1 70 ? -2.456 14.748 6.064 1.00 93.00 70 THR A C 1
ATOM 548 O O . THR A 1 70 ? -2.649 15.914 6.406 1.00 93.00 70 THR A O 1
ATOM 551 N N . ASN A 1 71 ? -3.460 13.983 5.629 1.00 93.88 71 ASN A N 1
ATOM 552 C CA . ASN A 1 71 ? -4.822 14.487 5.508 1.00 93.88 71 ASN A CA 1
ATOM 553 C C . ASN A 1 71 ? -5.533 14.521 6.871 1.00 93.88 71 ASN A C 1
ATOM 555 O O . ASN A 1 71 ? -6.203 13.571 7.274 1.00 93.88 71 ASN A O 1
ATOM 559 N N . GLU A 1 72 ? -5.439 15.654 7.567 1.00 93.56 72 GLU A N 1
ATOM 560 C CA . GLU A 1 72 ? -6.048 15.851 8.890 1.00 93.56 72 GLU A CA 1
ATOM 561 C C . GLU A 1 72 ? -7.565 15.619 8.907 1.00 93.56 72 GLU A C 1
ATOM 563 O O . GLU A 1 72 ? -8.098 15.063 9.870 1.00 93.56 72 GLU A O 1
ATOM 568 N N . ARG A 1 73 ? -8.271 15.996 7.830 1.00 93.88 73 ARG A N 1
ATOM 569 C CA . ARG A 1 73 ? -9.720 15.777 7.712 1.00 93.88 73 ARG A CA 1
ATOM 570 C C . ARG A 1 73 ? -10.036 14.286 7.717 1.00 93.88 73 ARG A C 1
ATOM 572 O O . ARG A 1 73 ? -10.918 13.858 8.457 1.00 93.88 73 ARG A O 1
ATOM 579 N N . LEU A 1 74 ? -9.309 13.513 6.911 1.00 93.38 74 LEU A N 1
ATOM 580 C CA . LEU A 1 74 ? -9.451 12.062 6.849 1.00 93.38 74 LEU A CA 1
ATOM 581 C C . LEU A 1 74 ? -9.129 11.426 8.202 1.00 93.38 74 LEU A C 1
ATOM 583 O O . LEU A 1 74 ? -9.900 10.608 8.692 1.00 93.38 74 LEU A O 1
ATOM 587 N N . GLN A 1 75 ? -8.028 11.833 8.829 1.00 92.56 75 GLN A N 1
ATOM 588 C CA . GLN A 1 75 ? -7.617 11.290 10.121 1.00 92.56 75 GLN A CA 1
ATOM 589 C C . GLN A 1 75 ? -8.654 11.572 11.214 1.00 92.56 75 GLN A C 1
ATOM 591 O O . GLN A 1 75 ? -9.007 10.673 11.971 1.00 92.56 75 GLN A O 1
ATOM 596 N N . SER A 1 76 ? -9.190 12.793 11.277 1.00 93.38 76 SER A N 1
ATOM 597 C CA . SER A 1 76 ? -10.261 13.158 12.213 1.00 93.38 76 SER A CA 1
ATOM 598 C C . SER A 1 76 ? -11.527 12.324 11.982 1.00 93.38 76 SER A C 1
ATOM 600 O O . SER A 1 76 ? -12.092 11.748 12.915 1.00 93.38 76 SER A O 1
ATOM 602 N N . GLU A 1 77 ? -11.924 12.178 10.717 1.00 93.50 77 GLU A N 1
ATOM 603 C CA . GLU A 1 77 ? -13.071 11.374 10.304 1.00 93.50 77 GLU A CA 1
ATOM 604 C C . GLU A 1 77 ? -12.906 9.894 10.688 1.00 93.50 77 GLU A C 1
ATOM 606 O O . GLU A 1 77 ? -13.842 9.297 11.218 1.00 93.50 77 GLU A O 1
ATOM 611 N N . LEU A 1 78 ? -11.721 9.311 10.491 1.00 93.69 78 LEU A N 1
ATOM 612 C CA . LEU A 1 78 ? -11.428 7.929 10.880 1.00 93.69 78 LEU A CA 1
ATOM 613 C C . LEU A 1 78 ? -11.373 7.747 12.405 1.00 93.69 78 LEU A C 1
ATOM 615 O O . LEU A 1 78 ? -11.945 6.785 12.916 1.00 93.69 78 LEU A O 1
ATOM 619 N N . ARG A 1 79 ? -10.757 8.677 13.147 1.00 93.00 79 ARG A N 1
ATOM 620 C CA . ARG A 1 79 ? -10.681 8.614 14.621 1.00 93.00 79 ARG A CA 1
ATOM 621 C C . ARG A 1 79 ? -12.046 8.694 15.291 1.00 93.00 79 ARG A C 1
ATOM 623 O O . ARG A 1 79 ? -12.242 8.054 16.317 1.00 93.00 79 ARG A O 1
ATOM 630 N N . SER A 1 80 ? -12.985 9.440 14.708 1.00 94.12 80 SER A N 1
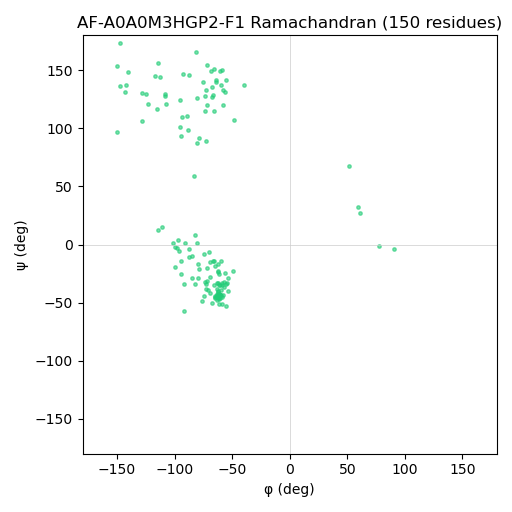ATOM 631 C CA . SER A 1 80 ? -14.330 9.625 15.272 1.00 94.12 80 SER A CA 1
ATOM 632 C C . SER A 1 80 ? -15.159 8.340 15.393 1.00 94.12 80 SER A C 1
ATOM 634 O O . SER A 1 80 ? -16.159 8.335 16.107 1.00 94.12 80 SER A O 1
ATOM 636 N N . VAL A 1 81 ? -14.764 7.266 14.698 1.00 92.12 81 VAL A N 1
ATOM 637 C CA . VAL A 1 81 ? -15.507 5.999 14.664 1.00 92.12 81 VAL A CA 1
ATOM 638 C C . VAL A 1 81 ? -14.994 4.990 15.698 1.00 92.12 81 VAL A C 1
ATOM 640 O O . VAL A 1 81 ? -15.769 4.143 16.124 1.00 92.12 81 VAL A O 1
ATOM 643 N N . SER A 1 82 ? -13.726 5.089 16.123 1.00 91.69 82 SER A N 1
ATOM 644 C CA . SER A 1 82 ? -13.078 4.150 17.062 1.00 91.69 82 SER A CA 1
ATOM 645 C C . SER A 1 82 ? -13.217 2.673 16.652 1.00 91.69 82 SER A C 1
ATOM 647 O O . SER A 1 82 ? -13.906 1.894 17.301 1.00 91.69 82 SER A O 1
ATOM 649 N N . TYR A 1 83 ? -12.567 2.282 15.553 1.00 95.19 83 TYR A N 1
ATOM 650 C CA . TYR A 1 83 ? -12.644 0.918 15.016 1.00 95.19 83 TYR A CA 1
ATOM 651 C C . TYR A 1 83 ? -11.989 -0.134 15.929 1.00 95.19 83 TYR A C 1
ATOM 653 O O . TYR A 1 83 ? -10.854 0.039 16.366 1.00 95.19 83 TYR A O 1
ATOM 661 N N . ASP A 1 84 ? -12.658 -1.274 16.120 1.00 95.88 84 ASP A N 1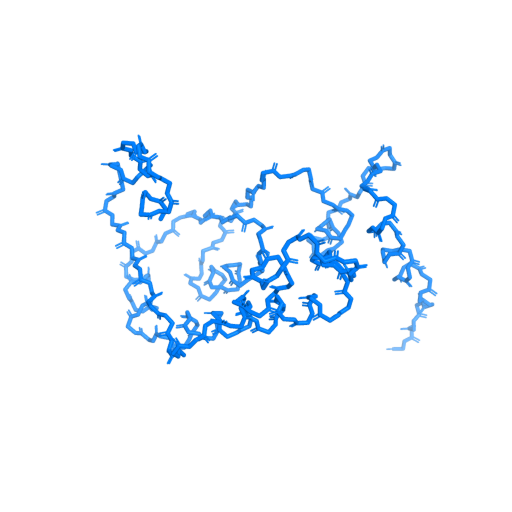
ATOM 662 C CA . ASP A 1 84 ? -12.121 -2.415 16.881 1.00 95.88 84 ASP A CA 1
ATOM 663 C C . ASP A 1 84 ? -11.137 -3.281 16.081 1.00 95.88 84 ASP A C 1
ATOM 665 O O . ASP A 1 84 ? -10.271 -3.946 16.656 1.00 95.88 84 ASP A O 1
ATOM 669 N N . VAL A 1 85 ? -11.311 -3.324 14.755 1.00 96.75 85 VAL A N 1
ATOM 670 C CA . VAL A 1 85 ? -10.542 -4.151 13.817 1.00 96.75 85 VAL A CA 1
ATOM 671 C C . VAL A 1 85 ? -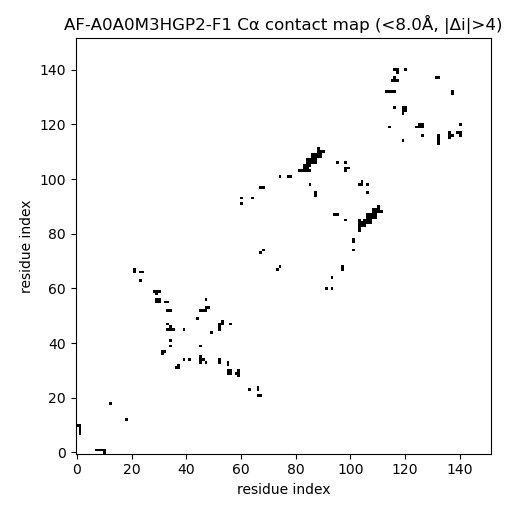10.294 -3.370 12.532 1.00 96.75 85 VAL A C 1
ATOM 673 O O . VAL A 1 85 ? -11.208 -2.741 11.997 1.00 96.75 85 VAL A O 1
ATOM 676 N N . ALA A 1 86 ? -9.078 -3.464 12.006 1.00 95.88 86 ALA A N 1
ATOM 677 C CA . ALA A 1 86 ? -8.717 -2.973 10.686 1.00 95.88 86 ALA A CA 1
ATOM 678 C C . ALA A 1 86 ? -8.285 -4.127 9.777 1.00 95.88 86 ALA A C 1
ATOM 680 O O . ALA A 1 86 ? -7.673 -5.092 10.231 1.00 95.88 86 ALA A O 1
ATOM 681 N N . ILE A 1 87 ? -8.610 -4.034 8.488 1.00 95.50 87 ILE A N 1
ATOM 682 C CA . ILE A 1 87 ? -8.270 -5.045 7.483 1.00 95.50 87 ILE A CA 1
ATOM 683 C C . ILE A 1 87 ? -7.588 -4.334 6.317 1.00 95.50 87 ILE A C 1
ATOM 685 O O . ILE A 1 87 ? -8.116 -3.337 5.823 1.00 95.50 87 ILE A O 1
ATOM 689 N N . THR A 1 88 ? -6.438 -4.835 5.871 1.00 93.44 88 THR A N 1
ATOM 690 C CA . THR A 1 88 ? -5.736 -4.305 4.694 1.00 93.44 88 THR A CA 1
ATOM 691 C C . THR A 1 88 ? -5.134 -5.409 3.846 1.00 93.44 88 THR A C 1
ATOM 693 O O . THR A 1 88 ? -4.694 -6.434 4.363 1.00 93.44 88 THR A O 1
ATOM 696 N N . GLU A 1 89 ? -5.072 -5.160 2.543 1.00 90.31 89 GLU A N 1
ATOM 697 C CA . GLU A 1 89 ? -4.314 -5.982 1.608 1.00 90.31 89 GLU A CA 1
ATOM 698 C C . GLU A 1 89 ? -2.813 -5.689 1.741 1.00 90.31 89 GLU A C 1
ATOM 700 O O . GLU A 1 89 ? -2.417 -4.530 1.893 1.00 90.31 89 GLU A O 1
ATOM 705 N N . VAL A 1 90 ? -1.973 -6.724 1.675 1.00 84.12 90 VAL A N 1
ATOM 706 C CA . VAL A 1 90 ? -0.503 -6.620 1.747 1.00 84.12 90 VAL A CA 1
ATOM 707 C C . VAL A 1 90 ? 0.074 -6.284 0.366 1.00 84.12 90 VAL A C 1
ATOM 709 O O . VAL A 1 90 ? 0.847 -7.049 -0.205 1.00 84.12 90 VAL A O 1
ATOM 712 N N . TYR A 1 91 ? -0.347 -5.151 -0.201 1.00 81.44 91 TYR A N 1
ATOM 713 C CA . TYR A 1 91 ? 0.303 -4.553 -1.378 1.00 81.44 91 TYR A CA 1
ATOM 714 C C . TYR A 1 91 ? 1.379 -3.540 -0.982 1.00 81.44 91 TYR A C 1
ATOM 716 O O . TYR A 1 91 ? 2.400 -3.425 -1.655 1.00 81.44 91 TYR A O 1
ATOM 724 N N . ASP A 1 92 ? 1.160 -2.828 0.121 1.00 82.06 92 ASP A N 1
ATOM 725 C CA . ASP A 1 92 ? 2.125 -1.932 0.740 1.00 82.06 92 ASP A CA 1
ATOM 726 C C . ASP A 1 92 ? 1.938 -1.932 2.270 1.00 82.06 92 ASP A C 1
ATOM 728 O O . ASP A 1 92 ? 1.021 -2.560 2.808 1.00 82.06 92 ASP A O 1
ATOM 732 N N . TYR A 1 93 ? 2.840 -1.258 2.982 1.00 84.44 93 TYR A N 1
ATOM 733 C CA . TYR A 1 93 ? 2.855 -1.225 4.448 1.00 84.44 93 TYR A CA 1
ATOM 734 C C . TYR A 1 93 ? 2.197 0.027 5.049 1.00 84.44 93 TYR A C 1
ATOM 736 O O . TYR A 1 93 ? 2.099 0.141 6.272 1.00 84.44 93 TYR A O 1
ATOM 744 N N . CYS A 1 94 ? 1.732 0.975 4.231 1.00 90.88 94 CYS A N 1
ATOM 745 C CA . CYS A 1 94 ? 1.215 2.251 4.720 1.00 90.88 94 CYS A CA 1
ATOM 746 C C . CYS A 1 94 ? -0.058 2.113 5.575 1.00 90.88 94 CYS A C 1
ATOM 748 O O . CYS A 1 94 ? -0.107 2.716 6.653 1.00 90.88 94 CYS A O 1
ATOM 750 N N . PRO A 1 95 ? -1.067 1.299 5.191 1.00 92.62 95 PRO A N 1
ATOM 751 C CA . PRO A 1 95 ? -2.257 1.091 6.007 1.00 92.62 95 PRO A CA 1
ATOM 752 C C . PRO A 1 95 ? -1.940 0.619 7.425 1.00 92.62 95 PRO A C 1
ATOM 754 O O . PRO A 1 95 ? -2.601 1.048 8.361 1.00 92.62 95 PRO A O 1
ATOM 757 N N . ILE A 1 96 ? -0.888 -0.185 7.609 1.00 91.31 96 ILE A N 1
ATOM 758 C CA . ILE A 1 96 ? -0.457 -0.657 8.933 1.00 91.31 96 ILE A CA 1
ATOM 759 C C . ILE A 1 96 ? -0.014 0.525 9.803 1.00 91.31 96 ILE A C 1
ATOM 761 O O . ILE A 1 96 ? -0.437 0.646 10.954 1.00 91.31 96 ILE A O 1
ATOM 765 N N . GLY A 1 97 ? 0.778 1.441 9.237 1.00 90.31 97 GLY A N 1
ATOM 766 C CA . GLY A 1 97 ? 1.167 2.683 9.906 1.00 90.31 97 GLY A CA 1
ATOM 767 C C . GLY A 1 97 ? -0.038 3.564 10.246 1.00 90.31 97 GLY A C 1
ATOM 768 O O . GLY A 1 97 ? -0.134 4.074 11.362 1.00 90.31 97 GLY A O 1
ATOM 769 N N . VAL A 1 98 ? -1.000 3.688 9.326 1.00 92.56 98 VAL A N 1
ATOM 770 C CA . VAL A 1 98 ? -2.251 4.428 9.563 1.00 92.56 98 VAL A CA 1
ATOM 771 C C . VAL A 1 98 ? -3.063 3.795 10.697 1.00 92.56 98 VAL A C 1
ATOM 773 O O . VAL A 1 98 ? -3.513 4.510 11.589 1.00 92.56 98 VAL A O 1
ATOM 776 N N . PHE A 1 99 ? -3.222 2.471 10.722 1.00 94.75 99 PHE A N 1
ATOM 777 C CA . PHE A 1 99 ? -3.958 1.772 11.782 1.00 94.75 99 PHE A CA 1
ATOM 778 C C . PHE A 1 99 ? -3.304 1.968 13.148 1.00 94.75 99 PHE A C 1
ATOM 780 O O . PHE A 1 99 ? -4.001 2.258 14.121 1.00 94.75 99 PHE A O 1
ATOM 787 N N . HIS A 1 100 ? -1.971 1.913 13.202 1.00 92.19 100 HIS A N 1
ATOM 788 C CA . HIS A 1 100 ? -1.214 2.222 14.410 1.00 92.19 100 HIS A CA 1
ATOM 789 C C . HIS A 1 100 ? -1.428 3.676 14.859 1.00 92.19 100 HIS A C 1
ATOM 791 O O . HIS A 1 100 ? -1.708 3.926 16.029 1.00 92.19 100 HIS A O 1
ATOM 797 N N . MET A 1 101 ? -1.381 4.647 1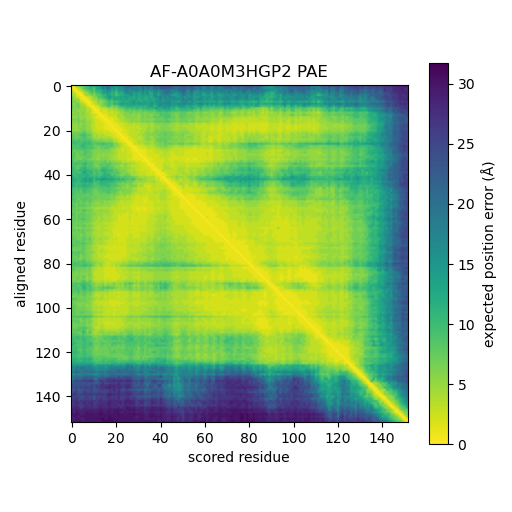3.938 1.00 92.00 101 MET A N 1
ATOM 798 C CA . MET A 1 101 ? -1.683 6.049 14.255 1.00 92.00 101 MET A CA 1
ATOM 799 C C . MET A 1 101 ? -3.100 6.219 14.814 1.00 92.00 101 MET A C 1
ATOM 801 O O . MET A 1 101 ? -3.303 7.080 15.670 1.00 92.00 101 MET A O 1
ATOM 805 N N . LEU A 1 102 ? -4.070 5.435 14.339 1.00 93.81 102 LEU A N 1
ATOM 806 C CA . LEU A 1 102 ? -5.472 5.455 14.769 1.00 93.81 102 LEU A CA 1
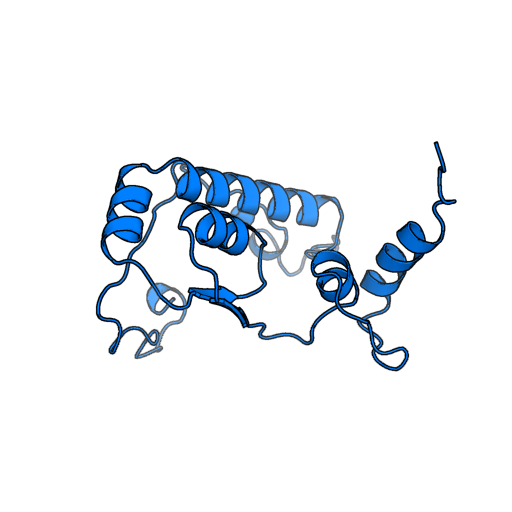ATOM 807 C C . LEU A 1 102 ? -5.747 4.680 16.075 1.00 93.81 102 LEU A C 1
ATOM 809 O O . LEU A 1 102 ? -6.896 4.667 16.506 1.00 93.81 102 LEU A O 1
ATOM 813 N N . ASP A 1 103 ? -4.725 4.095 16.712 1.00 94.00 103 ASP A N 1
ATOM 814 C CA . ASP A 1 103 ? -4.831 3.228 17.904 1.00 94.00 103 ASP A CA 1
ATOM 815 C C . ASP A 1 103 ? -5.711 1.977 17.686 1.00 94.00 103 ASP A C 1
ATOM 817 O O . ASP A 1 103 ? -6.371 1.477 18.598 1.00 94.00 103 ASP A O 1
ATOM 821 N N . ILE A 1 104 ? -5.720 1.435 16.460 1.00 96.31 104 ILE A N 1
ATOM 822 C CA . ILE A 1 104 ? -6.433 0.190 16.143 1.00 96.31 104 ILE A CA 1
ATOM 823 C C . ILE A 1 104 ? -5.497 -0.993 16.391 1.00 96.31 104 ILE A C 1
ATOM 825 O O . ILE A 1 104 ? -4.532 -1.213 15.661 1.00 96.31 104 ILE A O 1
ATOM 829 N N . ARG A 1 105 ? -5.792 -1.784 17.425 1.00 92.81 105 ARG A N 1
ATOM 830 C CA . ARG A 1 105 ? -4.898 -2.864 17.883 1.00 92.81 105 ARG A CA 1
ATOM 831 C C . ARG A 1 105 ? -5.031 -4.156 17.088 1.00 92.81 105 ARG A C 1
ATOM 833 O O . ARG A 1 105 ? -4.046 -4.863 16.900 1.00 92.81 105 ARG A O 1
ATOM 840 N N . ASN A 1 106 ? -6.236 -4.470 16.619 1.00 95.88 106 ASN A N 1
ATOM 841 C CA . ASN A 1 106 ? -6.489 -5.708 15.889 1.00 95.88 106 ASN A CA 1
ATOM 842 C C . ASN A 1 106 ? -6.390 -5.437 14.387 1.00 95.88 106 ASN A C 1
ATOM 844 O O . ASN A 1 106 ? -7.321 -4.906 13.784 1.00 95.88 106 ASN A O 1
ATOM 848 N N . THR A 1 107 ? -5.262 -5.804 13.786 1.00 93.50 107 THR A N 1
ATOM 849 C CA . THR A 1 107 ? -5.042 -5.664 12.342 1.00 93.50 107 THR A CA 1
ATOM 850 C C . THR A 1 107 ? -5.055 -7.031 11.673 1.00 93.50 107 THR A C 1
ATOM 852 O O . THR A 1 107 ? -4.353 -7.946 12.097 1.00 93.50 107 THR A O 1
ATOM 855 N N . VAL A 1 108 ? -5.840 -7.162 10.607 1.00 94.00 108 VAL A N 1
ATOM 856 C CA . VAL A 1 108 ? -5.872 -8.335 9.735 1.00 94.00 10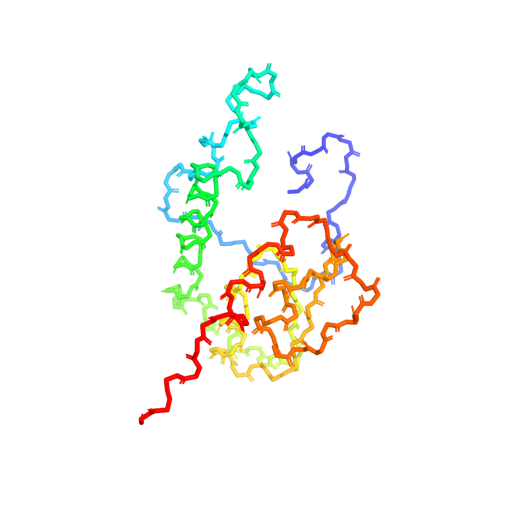8 VAL A CA 1
ATOM 857 C C . VAL A 1 108 ? -5.211 -7.974 8.414 1.00 94.00 108 VAL A C 1
ATOM 859 O O . VAL A 1 108 ? -5.649 -7.068 7.704 1.00 94.00 108 VAL A O 1
ATOM 862 N N . LEU A 1 109 ? -4.161 -8.711 8.081 1.00 90.50 109 LEU A N 1
ATOM 863 C CA . LEU A 1 109 ? -3.485 -8.615 6.798 1.00 90.50 109 LEU A CA 1
ATOM 864 C C . LEU A 1 109 ? -4.050 -9.682 5.863 1.00 90.50 109 LEU A C 1
ATOM 866 O O . LEU A 1 109 ? -4.057 -10.866 6.200 1.00 90.50 109 LEU A O 1
ATOM 870 N N . VAL A 1 110 ? -4.535 -9.260 4.702 1.00 91.62 110 VAL A N 1
ATOM 871 C CA . VAL A 1 110 ? -5.041 -10.147 3.652 1.00 91.62 110 VAL A CA 1
ATOM 872 C C . VAL A 1 110 ? -4.124 -10.089 2.437 1.00 91.62 110 VAL A C 1
ATOM 874 O O . VAL A 1 110 ? -3.500 -9.069 2.156 1.00 91.62 110 VAL A O 1
ATOM 877 N N . SER A 1 111 ? -3.952 -11.218 1.758 1.00 87.12 111 SER A N 1
ATOM 878 C CA . SER A 1 111 ? -3.134 -11.280 0.552 1.00 87.12 111 SER A CA 1
ATOM 879 C C . SER A 1 111 ? -3.749 -12.242 -0.449 1.00 87.12 111 SER A C 1
ATOM 881 O O . SER A 1 111 ? -4.082 -13.379 -0.112 1.00 87.12 111 SER A O 1
ATOM 883 N N . ALA A 1 112 ? -3.865 -11.790 -1.693 1.00 87.75 112 ALA A N 1
ATOM 884 C CA . ALA A 1 112 ? -4.220 -12.626 -2.830 1.00 87.75 112 ALA A CA 1
ATOM 885 C C . ALA A 1 112 ? -3.105 -13.618 -3.208 1.00 87.75 112 ALA A C 1
ATOM 887 O O . ALA A 1 112 ? -3.356 -14.567 -3.954 1.00 87.75 112 ALA A O 1
ATOM 888 N N . VAL A 1 113 ? -1.881 -13.410 -2.708 1.00 81.56 113 VAL A N 1
ATOM 889 C CA . VAL A 1 113 ? -0.739 -14.299 -2.928 1.00 81.56 113 VAL A CA 1
ATOM 890 C C . VAL A 1 113 ? -0.285 -14.952 -1.621 1.00 81.56 113 VAL A C 1
ATOM 892 O O . VAL A 1 113 ? -0.511 -14.420 -0.534 1.00 81.56 113 VAL A O 1
ATOM 895 N N . PRO A 1 114 ? 0.378 -16.115 -1.697 1.00 79.94 114 PRO A N 1
ATOM 896 C CA . PRO A 1 114 ? 1.000 -16.723 -0.530 1.00 79.94 114 PRO A CA 1
ATOM 897 C C . PRO A 1 114 ? 1.998 -15.775 0.175 1.00 79.94 114 PRO A C 1
ATOM 899 O O . PRO A 1 114 ? 2.743 -15.039 -0.474 1.00 79.94 114 PRO A O 1
ATOM 902 N N . MET A 1 115 ? 2.030 -15.805 1.513 1.00 78.44 115 MET A N 1
ATOM 903 C CA . MET A 1 115 ? 2.911 -14.971 2.349 1.00 78.44 115 MET A CA 1
ATOM 904 C C . MET A 1 115 ? 4.384 -15.212 2.004 1.00 78.44 115 MET A C 1
ATOM 906 O O . MET A 1 115 ? 4.837 -16.334 2.126 1.00 78.44 115 MET A O 1
ATOM 910 N N . THR A 1 116 ? 5.146 -14.211 1.570 1.00 77.50 116 THR A N 1
ATOM 911 C CA . THR A 1 116 ? 6.552 -14.396 1.160 1.00 77.50 116 THR A CA 1
ATOM 912 C C . THR A 1 116 ? 7.503 -14.427 2.362 1.00 77.50 116 THR A C 1
ATOM 914 O O . THR A 1 116 ? 7.126 -14.001 3.454 1.00 77.50 116 THR A O 1
ATOM 917 N N . ASP A 1 117 ? 8.751 -14.873 2.163 1.00 77.06 117 ASP A N 1
ATOM 918 C CA . ASP A 1 117 ? 9.778 -14.834 3.222 1.00 77.06 117 ASP A CA 1
ATOM 919 C C . ASP A 1 117 ? 10.040 -13.397 3.692 1.00 77.06 117 ASP A C 1
ATOM 921 O O . ASP A 1 117 ? 10.215 -13.147 4.878 1.00 77.06 117 ASP A O 1
ATOM 925 N N . PHE A 1 118 ? 9.968 -12.439 2.763 1.00 76.25 118 PHE A N 1
ATOM 926 C CA . PHE A 1 118 ? 10.053 -11.012 3.063 1.00 76.25 118 PHE A CA 1
ATOM 927 C C . PHE A 1 118 ? 8.892 -10.528 3.943 1.00 76.25 118 PHE A C 1
ATOM 929 O O . PHE A 1 118 ? 9.113 -9.787 4.895 1.00 76.25 118 PHE A O 1
ATOM 936 N N . HIS A 1 119 ? 7.654 -10.964 3.677 1.00 79.44 119 HIS A N 1
ATOM 937 C CA . HIS A 1 119 ? 6.524 -10.625 4.549 1.00 79.44 119 HIS A CA 1
ATOM 938 C C . HIS A 1 119 ? 6.728 -11.183 5.959 1.00 79.44 119 HIS A C 1
ATOM 940 O O . HIS A 1 119 ? 6.500 -10.476 6.935 1.00 79.44 119 HIS A O 1
ATOM 946 N N . ALA A 1 120 ? 7.157 -12.441 6.067 1.00 81.25 120 ALA A N 1
ATOM 947 C CA . ALA A 1 120 ? 7.385 -13.069 7.358 1.00 81.25 120 ALA A CA 1
ATOM 948 C C . ALA A 1 120 ? 8.489 -12.356 8.155 1.00 81.25 120 ALA A C 1
ATOM 950 O O . ALA A 1 120 ? 8.272 -12.063 9.326 1.00 81.25 120 ALA A O 1
ATOM 951 N N . ASP A 1 121 ? 9.603 -11.999 7.508 1.00 81.31 121 ASP A N 1
ATOM 952 C CA . ASP A 1 121 ? 10.702 -11.239 8.116 1.00 81.31 121 ASP A CA 1
ATOM 953 C C . ASP A 1 121 ? 10.232 -9.872 8.643 1.00 81.31 121 ASP A C 1
ATOM 955 O O . ASP A 1 121 ? 10.379 -9.573 9.828 1.00 81.31 121 ASP A O 1
ATOM 959 N N . VAL A 1 122 ? 9.538 -9.086 7.808 1.00 80.06 122 VAL A N 1
ATOM 960 C CA . VAL A 1 122 ? 9.009 -7.760 8.189 1.00 80.06 122 VAL A CA 1
ATOM 961 C C . VAL A 1 122 ? 8.054 -7.829 9.386 1.00 80.06 122 VAL A C 1
ATOM 963 O O . VAL A 1 122 ? 8.008 -6.901 10.194 1.00 80.06 122 VAL A O 1
ATOM 966 N N . PHE A 1 123 ? 7.296 -8.918 9.525 1.00 82.19 123 PHE A N 1
ATOM 967 C CA . PHE A 1 123 ? 6.350 -9.106 10.628 1.00 82.19 123 PHE A CA 1
ATOM 968 C C . PHE A 1 123 ? 6.896 -9.948 11.790 1.00 82.19 123 PHE A C 1
ATOM 970 O O . PHE A 1 123 ? 6.151 -10.220 12.732 1.00 82.19 123 PHE A O 1
ATOM 977 N N . GLY A 1 124 ? 8.165 -10.366 11.749 1.00 84.69 124 GLY A N 1
ATOM 978 C CA . GLY A 1 124 ? 8.767 -11.224 12.774 1.00 84.69 124 GLY A CA 1
ATOM 979 C C . GLY A 1 124 ? 8.085 -12.592 12.910 1.00 84.69 124 GLY A C 1
ATOM 980 O O . GLY A 1 124 ? 8.065 -13.178 13.994 1.00 84.69 124 GLY A O 1
ATOM 981 N N . LEU A 1 125 ? 7.477 -13.089 11.831 1.00 84.31 125 LEU A N 1
ATOM 982 C CA . LEU A 1 125 ? 6.812 -14.387 11.783 1.00 84.31 125 LEU A CA 1
ATOM 983 C C . LEU A 1 125 ? 7.814 -15.487 11.406 1.00 84.31 125 LEU A C 1
ATOM 985 O O . LEU A 1 125 ? 8.692 -15.267 10.572 1.00 84.31 125 LEU A O 1
ATOM 989 N N . PRO A 1 126 ? 7.668 -16.708 11.948 1.00 81.56 126 PRO A N 1
ATOM 990 C CA . PRO A 1 126 ? 8.507 -17.824 11.537 1.00 81.56 126 PRO A CA 1
ATOM 991 C C . PRO A 1 126 ? 8.208 -18.220 10.084 1.00 81.56 126 PRO A C 1
ATOM 993 O O . PRO A 1 126 ? 7.062 -18.516 9.733 1.00 81.56 126 PRO A O 1
ATOM 996 N N . THR A 1 127 ? 9.242 -18.288 9.247 1.00 72.00 127 THR A N 1
ATOM 997 C CA . THR A 1 127 ? 9.150 -18.859 7.898 1.00 72.00 127 THR A CA 1
ATOM 998 C C . THR A 1 127 ? 9.225 -20.389 7.975 1.00 72.00 127 THR A C 1
ATOM 1000 O O . THR A 1 127 ? 10.158 -20.946 8.562 1.00 72.00 127 THR A O 1
ATOM 1003 N N . PRO A 1 128 ? 8.258 -21.136 7.411 1.00 67.31 128 PRO A N 1
ATOM 1004 C CA . PRO A 1 128 ? 8.385 -22.585 7.332 1.00 67.31 128 PRO A CA 1
ATOM 1005 C C . PRO A 1 128 ? 9.534 -22.943 6.383 1.00 67.31 128 PRO A C 1
ATOM 1007 O O . PRO A 1 128 ? 9.518 -22.533 5.230 1.00 67.31 128 PRO A O 1
ATOM 1010 N N . LEU A 1 129 ? 10.480 -23.789 6.805 1.00 65.62 129 LEU A N 1
ATOM 1011 C CA . LEU A 1 129 ? 11.606 -24.227 5.954 1.00 65.62 129 LEU A CA 1
ATOM 1012 C C . LEU A 1 129 ? 11.173 -24.887 4.629 1.00 65.62 129 LEU A C 1
ATOM 1014 O O . LEU A 1 129 ? 11.933 -24.913 3.665 1.00 65.62 129 LEU A O 1
ATOM 1018 N N . ALA A 1 130 ? 9.964 -25.453 4.588 1.00 69.25 130 ALA A N 1
ATOM 1019 C CA . ALA A 1 130 ? 9.383 -26.073 3.396 1.00 69.25 130 ALA A CA 1
ATOM 1020 C C . ALA A 1 130 ? 8.677 -25.070 2.468 1.00 69.25 130 ALA A C 1
ATOM 1022 O O . ALA A 1 130 ? 8.272 -25.431 1.363 1.00 69.25 130 ALA A O 1
ATOM 1023 N N . TYR A 1 131 ? 8.493 -23.830 2.914 1.00 67.75 131 TYR A N 1
ATOM 1024 C CA . TYR A 1 131 ? 7.837 -22.794 2.145 1.00 67.75 131 TYR A CA 1
ATOM 1025 C C . TYR A 1 131 ? 8.874 -22.077 1.282 1.00 67.75 131 TYR A C 1
ATOM 1027 O O . TYR A 1 131 ? 9.622 -21.223 1.740 1.00 67.75 131 TYR A O 1
ATOM 1035 N N . THR A 1 132 ? 8.949 -22.463 0.011 1.00 61.47 132 THR A N 1
ATOM 1036 C CA . THR A 1 132 ? 9.814 -21.792 -0.957 1.00 61.47 132 THR A CA 1
ATOM 1037 C C . THR A 1 132 ? 8.986 -20.751 -1.698 1.00 61.47 132 THR A C 1
ATOM 1039 O O . THR A 1 132 ? 8.347 -21.066 -2.708 1.00 61.47 132 THR A O 1
ATOM 1042 N N . SER A 1 133 ? 8.984 -19.505 -1.218 1.00 56.62 133 SER A N 1
ATOM 1043 C CA . SER A 1 133 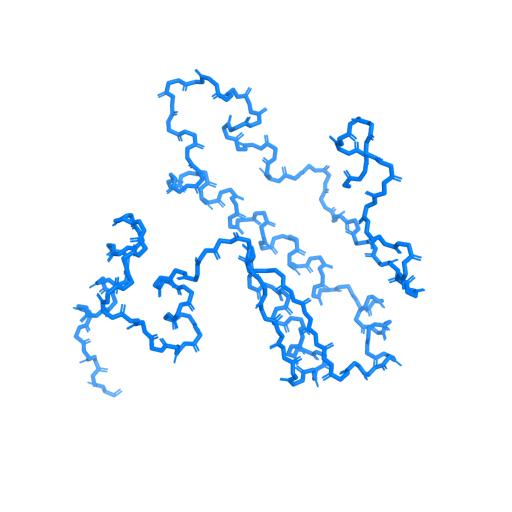? 8.594 -18.399 -2.095 1.00 56.62 133 SER A CA 1
ATOM 1044 C C . SER A 1 133 ? 9.541 -18.377 -3.313 1.00 56.62 133 SER A C 1
ATOM 1046 O O . SER A 1 133 ? 10.668 -18.873 -3.230 1.00 56.62 133 SER A O 1
ATOM 1048 N N . SER A 1 134 ? 9.073 -17.921 -4.484 1.00 52.72 134 SER A N 1
ATOM 1049 C CA . SER A 1 134 ? 9.867 -17.894 -5.730 1.00 52.72 134 SER A CA 1
ATOM 1050 C C . SER A 1 134 ? 11.326 -17.479 -5.471 1.00 52.72 134 SER A C 1
ATOM 1052 O O . SER A 1 134 ? 11.570 -16.536 -4.715 1.00 52.72 134 SER A O 1
ATOM 1054 N N . LYS A 1 135 ? 12.302 -18.163 -6.099 1.00 50.41 135 LYS A N 1
ATOM 1055 C CA . LYS A 1 135 ? 13.753 -18.032 -5.817 1.00 50.41 135 LYS A CA 1
ATOM 1056 C C . LYS A 1 135 ? 14.282 -16.588 -5.783 1.00 50.41 135 LYS A C 1
ATOM 1058 O O . LYS A 1 135 ? 15.324 -16.352 -5.177 1.00 50.41 135 LYS A O 1
ATOM 1063 N N . LEU A 1 136 ? 13.582 -15.654 -6.426 1.00 52.53 136 LEU A N 1
ATOM 1064 C CA . LEU A 1 136 ? 13.886 -14.225 -6.441 1.00 52.53 136 LEU A CA 1
ATOM 1065 C C . LEU A 1 136 ? 13.860 -13.595 -5.032 1.00 52.53 136 LEU A C 1
ATOM 1067 O O . LEU A 1 136 ? 14.771 -12.856 -4.676 1.00 52.53 136 LEU A O 1
ATOM 1071 N N . LEU A 1 137 ? 12.866 -13.931 -4.203 1.00 49.72 137 LEU A N 1
ATOM 1072 C CA . LEU A 1 137 ? 12.689 -13.354 -2.859 1.00 49.72 137 LEU A CA 1
ATOM 1073 C C . LEU A 1 137 ? 13.527 -14.070 -1.792 1.00 49.72 137 LEU A C 1
ATOM 1075 O O . LEU A 1 137 ? 14.017 -13.440 -0.857 1.00 49.72 137 LEU A O 1
ATOM 1079 N N . HIS A 1 138 ? 13.796 -15.362 -1.991 1.00 52.44 138 HIS A N 1
ATOM 1080 C CA . HIS A 1 138 ? 14.693 -16.143 -1.136 1.00 52.44 138 HIS A CA 1
ATOM 1081 C C . HIS A 1 138 ? 16.140 -15.595 -1.139 1.00 52.44 138 HIS A C 1
ATOM 1083 O O . HIS A 1 138 ? 16.898 -15.811 -0.191 1.00 52.44 138 HIS A O 1
ATOM 1089 N N . HIS A 1 139 ? 16.573 -14.899 -2.199 1.00 49.59 139 HIS A N 1
ATOM 1090 C CA . HIS A 1 139 ? 17.920 -14.316 -2.242 1.00 49.59 139 HIS A CA 1
ATOM 1091 C C . HIS A 1 139 ? 18.059 -13.082 -1.338 1.00 49.59 139 HIS A C 1
ATOM 1093 O O . HIS A 1 139 ? 19.122 -12.889 -0.759 1.00 49.59 139 HIS A O 1
ATOM 1099 N N . ILE A 1 140 ? 16.992 -12.293 -1.167 1.00 52.00 140 ILE A N 1
ATOM 1100 C CA . ILE A 1 140 ? 16.999 -11.076 -0.341 1.00 52.00 140 ILE A CA 1
ATOM 1101 C C . ILE A 1 140 ? 16.992 -11.439 1.153 1.00 52.00 140 ILE A C 1
ATOM 1103 O O . ILE A 1 140 ? 17.819 -10.920 1.901 1.00 52.00 140 ILE A O 1
ATOM 1107 N N . GLY A 1 141 ? 16.165 -12.406 1.575 1.00 50.38 141 GLY A N 1
ATOM 1108 C CA . GLY A 1 141 ? 16.113 -12.855 2.978 1.00 50.38 141 GLY A CA 1
ATOM 1109 C C . GLY A 1 141 ? 17.439 -13.439 3.495 1.00 50.38 141 GLY A C 1
ATOM 1110 O O . GLY A 1 141 ? 17.848 -13.182 4.623 1.00 50.38 141 GLY A O 1
ATOM 1111 N N . ARG A 1 142 ? 18.200 -14.138 2.639 1.00 49.47 142 ARG A N 1
ATOM 1112 C CA . ARG A 1 142 ? 19.516 -14.695 3.011 1.00 49.47 142 ARG A CA 1
ATOM 1113 C C . ARG A 1 142 ? 20.632 -13.665 3.179 1.00 49.47 142 ARG A C 1
ATOM 1115 O O . ARG A 1 142 ? 21.658 -13.999 3.772 1.00 49.47 142 ARG A O 1
ATOM 1122 N N . ILE A 1 143 ? 20.496 -12.462 2.620 1.00 50.12 143 ILE A N 1
ATOM 1123 C CA . ILE A 1 143 ? 21.506 -11.408 2.803 1.00 50.12 143 ILE A CA 1
ATOM 1124 C C . ILE A 1 143 ? 21.414 -10.858 4.231 1.00 50.12 143 ILE A C 1
ATOM 1126 O O . ILE A 1 143 ? 22.452 -10.585 4.829 1.00 50.12 143 ILE A O 1
ATOM 1130 N N . HIS A 1 144 ? 20.210 -10.796 4.813 1.00 45.25 144 HIS A N 1
ATOM 1131 C CA . HIS A 1 144 ? 20.028 -10.332 6.187 1.00 45.25 144 HIS A CA 1
ATOM 1132 C C . HIS A 1 144 ? 20.560 -11.335 7.226 1.00 45.25 144 HIS A C 1
ATOM 1134 O O . HIS A 1 144 ? 21.237 -10.922 8.164 1.00 45.25 144 HIS A O 1
ATOM 1140 N N . GLU A 1 145 ? 20.374 -12.645 7.014 1.00 46.91 145 GLU A N 1
ATOM 1141 C CA . GLU A 1 145 ? 20.957 -13.707 7.862 1.00 46.91 145 GLU A CA 1
ATOM 1142 C C . GLU A 1 145 ? 22.495 -13.802 7.783 1.00 46.91 145 GLU A C 1
ATOM 1144 O O . GLU A 1 145 ? 23.120 -14.483 8.595 1.00 46.91 145 GLU A O 1
ATOM 1149 N N . ARG A 1 146 ? 23.130 -13.156 6.793 1.00 41.66 146 ARG A N 1
ATOM 1150 C CA . ARG A 1 146 ? 24.597 -13.111 6.646 1.00 41.66 146 ARG A CA 1
ATOM 1151 C C . ARG A 1 146 ? 25.239 -11.832 7.162 1.00 41.66 146 ARG A C 1
ATOM 1153 O O . ARG A 1 146 ? 26.467 -11.738 7.106 1.00 41.66 146 ARG A O 1
ATOM 1160 N N . LEU A 1 147 ? 24.466 -10.861 7.643 1.00 41.31 147 LEU A N 1
ATOM 1161 C CA . LEU A 1 147 ? 25.063 -9.753 8.374 1.00 41.31 147 LEU A CA 1
ATOM 1162 C C . LEU A 1 147 ? 25.514 -10.297 9.736 1.00 41.31 147 LEU A C 1
ATOM 1164 O O . LEU A 1 147 ? 24.687 -10.842 10.467 1.00 41.31 147 LEU A O 1
ATOM 1168 N N . PRO A 1 148 ? 26.816 -10.229 10.068 1.00 40.28 148 PRO A N 1
ATOM 1169 C CA . PRO A 1 148 ? 27.262 -10.621 11.392 1.00 40.28 148 PRO A CA 1
ATOM 1170 C C . PRO A 1 148 ? 26.546 -9.734 12.408 1.00 40.28 148 PRO A C 1
ATOM 1172 O O . PRO A 1 148 ? 26.416 -8.529 12.186 1.00 40.28 148 PRO A O 1
ATOM 1175 N N . ASN A 1 149 ? 26.086 -10.339 13.504 1.00 42.09 149 ASN A N 1
ATOM 1176 C CA . ASN A 1 149 ? 25.667 -9.611 14.694 1.00 42.09 149 ASN A CA 1
ATOM 1177 C C . ASN A 1 149 ? 26.765 -8.597 15.027 1.00 42.09 149 ASN A C 1
ATOM 1179 O O . ASN A 1 149 ? 27.856 -8.983 15.447 1.00 42.09 149 ASN A O 1
ATOM 1183 N N . ILE A 1 150 ? 26.499 -7.316 14.786 1.00 40.91 150 ILE A N 1
ATOM 1184 C CA . ILE A 1 150 ? 27.289 -6.249 15.383 1.00 40.91 150 ILE A CA 1
ATOM 1185 C C . ILE A 1 150 ? 26.724 -6.130 16.795 1.00 40.91 150 ILE A C 1
ATOM 1187 O O . ILE A 1 150 ? 25.737 -5.438 17.026 1.00 40.91 150 ILE A O 1
ATOM 1191 N N . GLU A 1 151 ? 27.277 -6.936 17.699 1.00 39.06 151 GLU A N 1
ATOM 1192 C CA . GLU A 1 151 ? 27.241 -6.628 19.122 1.00 39.06 151 GLU A CA 1
ATOM 1193 C C . GLU A 1 151 ? 28.085 -5.365 19.325 1.00 39.06 151 GLU A C 1
ATOM 1195 O O . GLU A 1 151 ? 29.281 -5.396 19.048 1.00 39.06 151 GLU A O 1
ATOM 1200 N N . ASP A 1 152 ? 27.436 -4.275 19.740 1.00 37.50 152 ASP A N 1
ATOM 1201 C CA . ASP A 1 152 ? 27.964 -3.223 20.624 1.00 37.50 152 ASP A CA 1
ATOM 1202 C C . ASP A 1 152 ? 26.789 -2.469 21.277 1.00 37.50 152 ASP A C 1
ATOM 1204 O O . ASP A 1 152 ? 25.937 -1.916 20.539 1.00 37.50 152 ASP A O 1
#

Organism: Ascaris lumbricoides (NCBI:txid6252)

Solvent-accessible surface area (backbone atoms only — not comparable to full-atom values): 9814 Å² total; per-residue (Å²): 107,46,90,74,39,92,88,52,90,68,71,82,57,90,82,53,93,74,86,88,83,82,75,73,91,63,94,70,66,52,62,63,73,31,40,62,70,72,50,73,82,55,94,62,82,53,46,68,80,33,71,70,42,33,50,37,51,53,52,33,54,51,54,57,39,50,54,57,76,70,31,60,68,59,51,53,61,56,51,75,68,65,61,74,65,46,77,45,63,73,86,63,67,53,67,60,54,52,35,54,76,63,70,33,81,43,72,46,80,41,64,99,58,83,86,37,63,61,56,24,57,78,67,74,44,87,70,57,91,85,63,75,50,64,72,76,56,56,56,58,57,54,54,62,77,64,54,74,84,80,86,130